Protein AF-A0AAD7RUQ5-F1 (afdb_monomer_lite)

Structure (mmCIF, N/CA/C/O backbone):
data_AF-A0AAD7RUQ5-F1
#
_entry.id   AF-A0AAD7RUQ5-F1
#
loop_
_atom_site.group_PDB
_atom_site.id
_atom_site.type_symbol
_atom_site.label_atom_id
_atom_site.label_alt_id
_atom_site.label_comp_id
_atom_site.label_asym_id
_atom_site.label_entity_id
_atom_site.label_seq_id
_atom_site.pdbx_PDB_ins_code
_atom_site.Cartn_x
_atom_site.Cartn_y
_atom_site.Cartn_z
_atom_site.occupancy
_atom_site.B_iso_or_equiv
_atom_site.auth_seq_id
_atom_site.auth_comp_id
_atom_site.auth_asym_id
_atom_site.auth_atom_id
_atom_site.pdbx_PDB_model_num
ATOM 1 N N . MET A 1 1 ? -6.071 5.963 -2.324 1.00 59.75 1 MET A N 1
ATOM 2 C CA . MET A 1 1 ? -4.727 5.755 -2.908 1.00 59.75 1 MET A CA 1
ATOM 3 C C . MET A 1 1 ? -3.836 6.898 -2.471 1.00 59.75 1 MET A C 1
ATOM 5 O O . MET A 1 1 ? -4.248 8.041 -2.628 1.00 59.75 1 MET A O 1
ATOM 9 N N . GLY A 1 2 ? -2.677 6.599 -1.883 1.00 78.31 2 GLY A N 1
ATOM 10 C CA . GLY A 1 2 ? -1.737 7.609 -1.389 1.00 78.31 2 GLY A CA 1
ATOM 11 C C . GLY A 1 2 ? -0.436 7.599 -2.186 1.00 78.31 2 GLY A C 1
ATOM 12 O O . GLY A 1 2 ? 0.173 6.544 -2.356 1.00 78.31 2 GLY A O 1
ATOM 13 N N . ASN A 1 3 ? -0.006 8.769 -2.657 1.00 83.19 3 ASN A N 1
ATOM 14 C CA . ASN A 1 3 ? 1.333 8.948 -3.208 1.00 83.19 3 ASN A CA 1
ATOM 15 C C . ASN A 1 3 ? 2.329 9.098 -2.045 1.00 83.19 3 ASN A C 1
ATOM 17 O O . ASN A 1 3 ? 2.213 10.027 -1.241 1.00 83.19 3 ASN A O 1
ATOM 21 N N . VAL A 1 4 ? 3.298 8.183 -1.948 1.00 84.62 4 VAL A N 1
ATOM 22 C CA . VAL A 1 4 ? 4.233 8.131 -0.815 1.00 84.62 4 VAL A CA 1
ATOM 23 C C . VAL A 1 4 ? 5.627 8.680 -1.115 1.00 84.62 4 VAL A C 1
ATOM 25 O O . VAL A 1 4 ? 6.293 9.056 -0.153 1.00 84.62 4 VAL A O 1
ATOM 28 N N . ARG A 1 5 ? 6.035 8.841 -2.384 1.00 84.69 5 ARG A N 1
ATOM 29 C CA . ARG A 1 5 ? 7.376 9.328 -2.786 1.00 84.69 5 ARG A CA 1
ATOM 30 C C . ARG A 1 5 ? 8.506 8.693 -1.967 1.00 84.69 5 ARG A C 1
ATOM 32 O O . ARG A 1 5 ? 9.254 9.402 -1.298 1.00 84.69 5 ARG A O 1
ATOM 39 N N . SER A 1 6 ? 8.586 7.362 -2.018 1.00 87.62 6 SER A N 1
ATOM 40 C CA . SER A 1 6 ? 9.313 6.455 -1.107 1.00 87.62 6 SER A CA 1
ATOM 41 C C . SER A 1 6 ? 8.439 5.899 0.019 1.00 87.62 6 SER A C 1
ATOM 43 O O . SER A 1 6 ? 8.216 6.539 1.047 1.00 87.62 6 SER A O 1
ATOM 45 N N . LEU A 1 7 ? 7.968 4.661 -0.167 1.00 91.94 7 LEU A N 1
ATOM 46 C CA . LEU A 1 7 ? 7.209 3.932 0.851 1.00 91.94 7 LEU A CA 1
ATOM 47 C C . LEU A 1 7 ? 8.088 3.564 2.048 1.00 91.94 7 LEU A C 1
ATOM 49 O O . LEU A 1 7 ? 7.656 3.720 3.184 1.00 91.94 7 LEU A O 1
ATOM 53 N N . ALA A 1 8 ? 9.323 3.117 1.797 1.00 89.81 8 ALA A N 1
ATOM 54 C CA . ALA A 1 8 ? 10.242 2.658 2.840 1.00 89.81 8 ALA A CA 1
ATOM 55 C C . ALA A 1 8 ? 10.469 3.728 3.923 1.00 89.81 8 ALA A C 1
ATOM 57 O O . ALA A 1 8 ? 10.483 3.415 5.108 1.00 89.81 8 ALA A O 1
ATOM 58 N N . ASN A 1 9 ? 10.537 5.001 3.522 1.00 90.75 9 ASN A N 1
ATOM 59 C CA . ASN A 1 9 ? 10.726 6.128 4.439 1.00 90.75 9 ASN A CA 1
ATOM 60 C C . ASN A 1 9 ? 9.506 6.417 5.329 1.00 90.75 9 ASN A C 1
ATOM 62 O O . ASN A 1 9 ? 9.616 7.193 6.273 1.00 90.75 9 ASN A O 1
ATOM 66 N N . LYS A 1 10 ? 8.341 5.848 5.009 1.00 91.50 10 LYS A N 1
ATOM 67 C CA . LYS A 1 10 ? 7.064 6.089 5.695 1.00 91.50 10 LYS A CA 1
ATOM 68 C C . LYS A 1 10 ? 6.539 4.864 6.432 1.00 91.50 10 LYS A C 1
ATOM 70 O O . LYS A 1 10 ? 5.443 4.917 6.979 1.00 91.50 10 LYS A O 1
ATOM 75 N N . MET A 1 11 ? 7.290 3.765 6.460 1.00 93.69 11 MET A N 1
ATOM 76 C CA . MET A 1 11 ? 6.825 2.519 7.071 1.00 93.69 11 MET A CA 1
ATOM 77 C C . MET A 1 11 ? 6.595 2.644 8.576 1.00 93.69 11 MET A C 1
ATOM 79 O O . MET A 1 11 ? 5.607 2.104 9.071 1.00 93.69 11 MET A O 1
ATOM 83 N N . ASP A 1 12 ? 7.425 3.402 9.294 1.00 92.88 12 ASP A N 1
ATOM 84 C CA . ASP A 1 12 ? 7.228 3.641 10.730 1.00 92.88 12 ASP A CA 1
ATOM 85 C C . ASP A 1 12 ? 5.926 4.409 11.002 1.00 92.88 12 ASP A C 1
ATOM 87 O O . ASP A 1 12 ? 5.126 4.018 11.855 1.00 92.88 12 ASP A O 1
ATOM 91 N N . GLU A 1 13 ? 5.673 5.466 10.224 1.00 93.56 13 GLU A N 1
ATOM 92 C CA . GLU A 1 13 ? 4.442 6.256 10.297 1.00 93.56 13 GLU A CA 1
ATOM 93 C C . GLU A 1 13 ? 3.221 5.406 9.925 1.00 93.56 13 GLU A C 1
ATOM 95 O O . GLU A 1 13 ? 2.245 5.365 10.671 1.00 93.56 13 GLU A O 1
ATOM 100 N N . LEU A 1 14 ? 3.293 4.659 8.820 1.00 93.56 14 LEU A N 1
ATOM 101 C CA . LEU A 1 14 ? 2.222 3.768 8.375 1.00 93.56 14 LEU A CA 1
ATOM 102 C C . LEU A 1 14 ? 1.899 2.704 9.428 1.00 93.56 14 LEU A C 1
ATOM 104 O O . LEU A 1 14 ? 0.732 2.434 9.695 1.00 93.56 14 LEU A O 1
ATOM 108 N N . THR A 1 15 ? 2.920 2.132 10.063 1.00 93.56 15 THR A N 1
ATOM 109 C CA . THR A 1 15 ? 2.741 1.127 11.115 1.00 93.56 15 THR A CA 1
ATOM 110 C C . THR A 1 15 ? 2.088 1.741 12.356 1.00 93.56 15 THR A C 1
ATOM 112 O O . THR A 1 15 ? 1.208 1.132 12.969 1.00 93.56 15 THR A O 1
ATOM 115 N N . ALA A 1 16 ? 2.465 2.968 12.727 1.00 94.31 16 ALA A N 1
ATOM 116 C CA . ALA A 1 16 ? 1.813 3.693 13.814 1.00 94.31 16 ALA A CA 1
ATOM 117 C C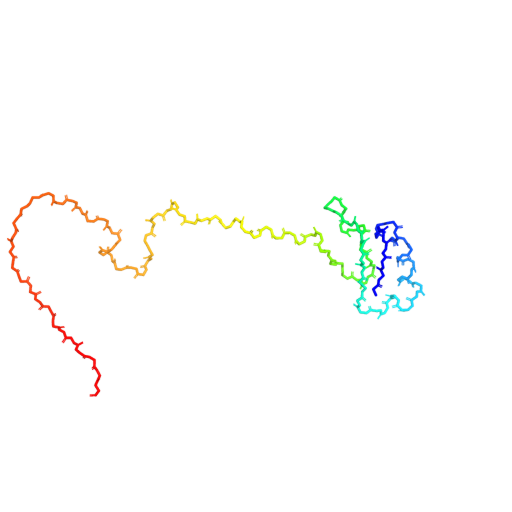 . ALA A 1 16 ? 0.338 4.001 13.492 1.00 94.31 16 ALA A C 1
ATOM 119 O O . ALA A 1 16 ? -0.533 3.821 14.350 1.00 94.31 16 ALA A O 1
ATOM 120 N N . LEU A 1 17 ? 0.037 4.403 12.254 1.00 93.38 17 LEU A N 1
ATOM 121 C CA . LEU A 1 17 ? -1.328 4.652 11.782 1.00 93.38 17 LEU A CA 1
ATOM 122 C C . LEU A 1 17 ? -2.166 3.370 11.776 1.00 93.38 17 LEU A C 1
ATOM 124 O O . LEU A 1 17 ? -3.262 3.369 12.328 1.00 93.38 17 LEU A O 1
ATOM 128 N N . ALA A 1 18 ? -1.627 2.261 11.268 1.00 93.31 18 ALA A N 1
ATOM 129 C CA . ALA A 1 18 ? -2.299 0.961 11.254 1.00 93.31 18 ALA A CA 1
ATOM 130 C C . ALA A 1 18 ? -2.639 0.438 12.663 1.00 93.31 18 ALA A C 1
ATOM 132 O O . ALA A 1 18 ? -3.592 -0.319 12.833 1.00 93.31 18 ALA A O 1
ATOM 133 N N . ARG A 1 19 ? -1.897 0.853 13.699 1.00 92.62 19 ARG A N 1
ATOM 134 C CA . ARG A 1 19 ? -2.189 0.486 15.097 1.00 92.62 19 ARG A CA 1
ATOM 135 C C . ARG A 1 19 ? -3.184 1.426 15.774 1.00 92.62 19 ARG A C 1
ATOM 137 O O . ARG A 1 19 ? -4.008 0.970 16.566 1.00 92.62 19 ARG A O 1
ATOM 144 N N . SER A 1 20 ? -3.086 2.725 15.496 1.00 93.81 20 SER A N 1
ATOM 145 C CA . SER A 1 20 ? -3.822 3.769 16.222 1.00 93.81 20 SER A CA 1
ATOM 146 C C . SER A 1 20 ? -5.143 4.172 15.569 1.00 93.81 20 SER A C 1
ATOM 148 O O . SER A 1 20 ? -6.081 4.532 16.279 1.00 93.81 20 SER A O 1
ATOM 150 N N . GLN A 1 21 ? -5.243 4.097 14.241 1.00 94.19 21 GLN A N 1
ATOM 151 C CA . GLN A 1 21 ? -6.402 4.561 13.489 1.00 94.19 21 GLN A CA 1
ATOM 152 C C . GLN A 1 21 ? -7.206 3.385 12.938 1.00 94.19 21 GLN A C 1
ATOM 154 O O . GLN A 1 21 ? -6.702 2.574 12.160 1.00 94.19 21 GLN A O 1
ATOM 159 N N . ALA A 1 22 ? -8.487 3.325 13.312 1.00 92.62 22 ALA A N 1
ATOM 160 C CA . ALA A 1 22 ? -9.409 2.294 12.836 1.00 92.62 22 ALA A CA 1
ATOM 161 C C . ALA A 1 22 ? -9.528 2.296 11.304 1.00 92.62 22 ALA A C 1
ATOM 163 O O . ALA A 1 22 ? -9.573 1.235 10.700 1.00 92.62 22 ALA A O 1
ATOM 164 N N . GLU A 1 23 ? -9.469 3.470 10.669 1.00 91.94 23 GLU A N 1
ATOM 165 C CA . GLU A 1 23 ? -9.530 3.608 9.208 1.00 91.94 23 GLU A CA 1
ATOM 166 C C . GLU A 1 23 ? -8.421 2.836 8.484 1.00 91.94 23 GLU A C 1
ATOM 168 O O . GLU A 1 23 ? -8.676 2.227 7.451 1.00 91.94 23 GLU A O 1
ATOM 173 N N . PHE A 1 24 ? -7.204 2.820 9.033 1.00 91.81 24 PHE A N 1
ATOM 174 C CA . PHE A 1 24 ? -6.083 2.069 8.462 1.00 91.81 24 PHE A CA 1
ATOM 175 C C . PHE A 1 24 ? -6.104 0.606 8.896 1.00 91.81 24 PHE A C 1
ATOM 177 O O . PHE A 1 24 ? -5.804 -0.278 8.101 1.00 91.81 24 PHE A O 1
ATOM 184 N N . ARG A 1 25 ? -6.480 0.336 10.147 1.00 92.88 25 ARG A N 1
ATOM 185 C CA . ARG A 1 25 ? -6.510 -1.022 10.697 1.00 92.88 25 ARG A CA 1
ATOM 186 C C . ARG A 1 25 ? -7.597 -1.900 10.081 1.00 92.88 25 ARG A C 1
ATOM 188 O O . ARG A 1 25 ? -7.398 -3.096 9.916 1.00 92.88 25 ARG A O 1
ATOM 195 N N . GLU A 1 26 ? -8.755 -1.316 9.800 1.00 93.56 26 GLU A N 1
ATOM 196 C CA . GLU A 1 26 ? -9.972 -2.030 9.395 1.00 93.56 26 GLU A CA 1
ATOM 197 C C . GLU A 1 26 ? -10.255 -1.884 7.895 1.00 93.56 26 GLU A C 1
ATOM 199 O O . GLU A 1 26 ? -11.245 -2.415 7.390 1.00 93.56 26 GLU A O 1
ATOM 204 N N . CYS A 1 27 ? -9.382 -1.196 7.151 1.00 92.31 27 CYS A N 1
ATOM 205 C CA . CYS A 1 27 ? -9.479 -1.189 5.700 1.00 92.31 27 CYS A CA 1
ATOM 206 C C . CYS A 1 27 ? -9.202 -2.586 5.130 1.00 92.31 27 CYS A C 1
ATOM 208 O O . CYS A 1 27 ? -8.369 -3.336 5.631 1.00 92.31 27 CYS A O 1
ATOM 210 N N . SER A 1 28 ? -9.889 -2.941 4.043 1.00 93.25 28 SER A N 1
ATOM 211 C CA . SER A 1 28 ? -9.641 -4.219 3.368 1.00 93.25 28 SER A CA 1
ATOM 212 C C . SER A 1 28 ? -8.401 -4.178 2.473 1.00 93.25 28 SER A C 1
ATOM 214 O O . SER A 1 28 ? -7.777 -5.209 2.248 1.00 93.25 28 SER A O 1
ATOM 216 N N . ILE A 1 29 ? -8.066 -3.006 1.917 1.00 93.94 29 ILE A N 1
ATOM 217 C CA . ILE A 1 29 ? -6.970 -2.833 0.955 1.00 93.94 29 ILE A CA 1
ATOM 218 C C . ILE A 1 29 ? -6.326 -1.454 1.140 1.00 93.94 29 ILE A C 1
ATOM 220 O O . ILE A 1 29 ? -7.014 -0.432 1.114 1.00 93.94 29 ILE A O 1
ATOM 224 N N . MET A 1 30 ? -4.992 -1.425 1.217 1.00 92.50 30 MET A N 1
ATOM 225 C CA . MET A 1 30 ? -4.179 -0.211 1.107 1.00 92.50 30 MET A CA 1
ATOM 226 C C . MET A 1 30 ? -3.410 -0.212 -0.215 1.00 92.50 30 MET A C 1
ATOM 228 O O . MET A 1 30 ? -2.672 -1.147 -0.515 1.00 92.50 30 MET A O 1
ATOM 232 N N . CYS A 1 31 ? -3.561 0.852 -1.005 1.00 93.12 31 CYS A N 1
ATOM 233 C CA . CYS A 1 31 ? -2.857 1.008 -2.279 1.00 93.12 31 CYS A CA 1
ATOM 234 C C . CYS A 1 31 ? -1.978 2.261 -2.267 1.00 93.12 31 CYS A C 1
ATOM 2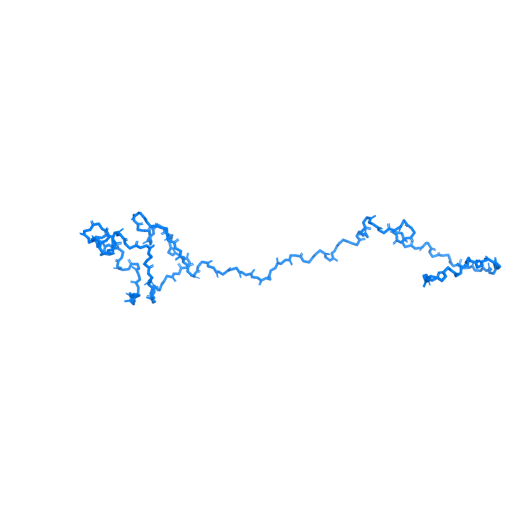36 O O . CYS A 1 31 ? -2.482 3.385 -2.114 1.00 93.12 31 CYS A O 1
ATOM 238 N N . PHE A 1 32 ? -0.683 2.054 -2.503 1.00 92.56 32 PHE A N 1
ATOM 239 C CA . PHE A 1 32 ? 0.338 3.097 -2.556 1.00 92.56 32 PHE A CA 1
ATOM 240 C C . PHE A 1 32 ? 0.944 3.200 -3.956 1.00 92.56 32 PHE A C 1
ATOM 242 O O . PHE A 1 32 ? 1.199 2.190 -4.608 1.00 92.56 32 PHE A O 1
ATOM 249 N N . THR A 1 33 ? 1.199 4.427 -4.403 1.00 91.31 33 THR A N 1
ATOM 250 C CA . THR A 1 33 ? 1.899 4.728 -5.661 1.00 91.31 33 THR A CA 1
ATOM 251 C C . THR A 1 33 ? 3.174 5.516 -5.379 1.00 91.31 33 THR A C 1
ATOM 253 O O . THR A 1 33 ? 3.338 6.070 -4.291 1.00 91.31 33 THR A O 1
ATOM 256 N N . GLU A 1 34 ? 4.105 5.540 -6.342 1.00 92.06 34 GLU A N 1
ATOM 257 C CA . GLU A 1 34 ? 5.442 6.135 -6.150 1.00 92.06 34 GLU A CA 1
ATOM 258 C C . GLU A 1 34 ? 6.154 5.545 -4.915 1.00 92.06 34 GLU A C 1
ATOM 260 O O . GLU A 1 34 ? 6.813 6.242 -4.142 1.00 92.06 34 GLU A O 1
ATOM 265 N N . SER A 1 35 ? 5.994 4.230 -4.715 1.00 89.25 35 SER A N 1
ATOM 266 C CA . SER A 1 35 ? 6.599 3.496 -3.599 1.00 89.25 35 SER A CA 1
ATOM 267 C C . SER A 1 35 ? 8.127 3.474 -3.677 1.00 89.25 35 SER A C 1
ATOM 269 O O . SER A 1 35 ? 8.775 3.348 -2.640 1.00 89.25 35 SER A O 1
ATOM 271 N N . TRP A 1 36 ? 8.675 3.626 -4.892 1.00 92.12 36 TRP A N 1
ATOM 272 C CA . TRP A 1 36 ? 10.109 3.588 -5.217 1.00 92.12 36 TRP A CA 1
ATOM 273 C C . TRP A 1 36 ? 10.817 2.349 -4.665 1.00 92.12 36 TRP A C 1
ATOM 275 O O . TRP A 1 36 ? 12.005 2.370 -4.351 1.00 92.12 36 TRP A O 1
ATOM 285 N N . LEU A 1 37 ? 10.066 1.256 -4.548 1.00 90.88 37 LEU A N 1
ATOM 286 C CA . LEU A 1 37 ? 10.617 -0.025 -4.163 1.00 90.88 37 LEU A CA 1
ATOM 287 C C . LEU A 1 37 ? 11.421 -0.626 -5.316 1.00 90.88 37 LEU A C 1
ATOM 289 O O . LEU A 1 37 ? 11.080 -0.459 -6.487 1.00 90.88 37 LEU A O 1
ATOM 293 N N . HIS A 1 38 ? 12.490 -1.327 -4.957 1.00 89.44 38 HIS A N 1
ATOM 294 C CA . HIS A 1 38 ? 13.326 -2.076 -5.882 1.00 89.44 38 HIS A CA 1
ATOM 295 C C . HIS A 1 38 ? 13.690 -3.438 -5.292 1.00 89.44 38 HIS A C 1
ATOM 297 O O . HIS A 1 38 ? 13.438 -3.742 -4.118 1.00 89.44 38 HIS A O 1
ATOM 303 N N . LYS A 1 39 ? 14.332 -4.248 -6.133 1.00 87.38 39 LYS A N 1
ATOM 304 C CA . LYS A 1 39 ? 14.645 -5.658 -5.895 1.00 87.38 39 LYS A CA 1
ATOM 305 C C . LYS A 1 39 ? 15.464 -5.910 -4.625 1.00 87.38 39 LYS A C 1
ATOM 307 O O . LYS A 1 39 ? 15.354 -6.988 -4.044 1.00 87.38 39 LYS A O 1
ATOM 312 N N . ASP A 1 40 ? 16.253 -4.935 -4.189 1.00 90.75 40 ASP A N 1
ATOM 313 C CA . ASP A 1 40 ? 17.163 -5.089 -3.048 1.00 90.75 40 ASP A CA 1
ATOM 314 C C . ASP A 1 40 ? 16.486 -4.781 -1.707 1.00 90.75 40 ASP A C 1
ATOM 316 O O . ASP A 1 40 ? 17.011 -5.140 -0.657 1.00 90.75 40 ASP A O 1
ATOM 320 N N . ILE A 1 41 ? 15.304 -4.154 -1.718 1.00 89.69 41 ILE A N 1
ATOM 321 C CA . ILE A 1 41 ? 14.519 -3.936 -0.499 1.00 89.69 41 ILE A CA 1
ATOM 322 C C . ILE A 1 41 ? 13.773 -5.235 -0.184 1.00 89.69 41 ILE A C 1
ATOM 324 O O . ILE A 1 41 ? 12.917 -5.627 -0.981 1.00 89.69 41 ILE A O 1
ATOM 328 N N . PRO A 1 42 ? 14.041 -5.917 0.940 1.00 90.75 42 PRO A N 1
ATOM 329 C CA . PRO A 1 42 ? 13.352 -7.157 1.285 1.00 90.75 42 PRO A CA 1
ATOM 330 C C . PRO A 1 42 ? 11.890 -6.886 1.663 1.00 90.75 42 PRO A C 1
ATOM 332 O O . PRO A 1 42 ? 11.538 -5.788 2.089 1.00 90.75 42 PRO A O 1
ATOM 335 N N . ASP A 1 43 ? 11.027 -7.892 1.535 1.00 89.12 43 ASP A N 1
ATOM 336 C CA . ASP A 1 43 ? 9.583 -7.713 1.753 1.00 89.12 43 ASP A CA 1
ATOM 337 C C . ASP A 1 43 ? 9.230 -7.400 3.212 1.00 89.12 43 ASP A C 1
ATOM 339 O O . ASP A 1 43 ? 8.287 -6.654 3.471 1.00 89.12 43 ASP A O 1
ATOM 343 N N . ASN A 1 44 ? 10.053 -7.854 4.163 1.00 89.75 44 ASN A N 1
ATOM 344 C CA . ASN A 1 44 ? 9.902 -7.507 5.578 1.00 89.75 44 ASN A CA 1
ATOM 345 C C . ASN A 1 44 ? 9.964 -5.994 5.830 1.00 89.75 44 ASN A C 1
ATOM 347 O O . ASN A 1 44 ? 9.325 -5.517 6.763 1.00 89.75 44 ASN A O 1
ATOM 351 N N . ASN A 1 45 ? 10.681 -5.228 4.999 1.00 90.94 45 ASN A N 1
ATOM 352 C CA . ASN A 1 45 ? 10.763 -3.775 5.156 1.00 90.94 45 ASN A CA 1
ATOM 353 C C . ASN A 1 45 ? 9.449 -3.069 4.812 1.00 90.94 45 ASN A C 1
ATOM 355 O O . ASN A 1 45 ? 9.295 -1.907 5.159 1.00 90.94 45 ASN A O 1
ATOM 359 N N . VAL A 1 46 ? 8.527 -3.738 4.117 1.00 91.69 46 VAL A N 1
ATOM 360 C CA . VAL A 1 46 ? 7.232 -3.187 3.690 1.00 91.69 46 VAL A CA 1
ATOM 361 C C . VAL A 1 46 ? 6.054 -4.029 4.187 1.00 91.69 46 VAL A C 1
ATOM 363 O O . VAL A 1 46 ? 4.962 -4.003 3.616 1.00 91.69 46 VAL A O 1
ATOM 366 N N . SER A 1 47 ? 6.276 -4.794 5.255 1.00 93.06 47 SER A N 1
ATOM 367 C CA . SER A 1 47 ? 5.239 -5.575 5.924 1.00 93.06 47 SER A CA 1
ATOM 368 C C . SER A 1 47 ? 4.477 -4.703 6.920 1.00 93.06 47 SER A C 1
ATOM 370 O O . SER A 1 47 ? 5.087 -3.978 7.704 1.00 93.06 47 SER A O 1
ATOM 372 N N . VAL A 1 48 ? 3.147 -4.800 6.917 1.00 92.44 48 VAL A N 1
ATOM 373 C CA . VAL A 1 48 ? 2.268 -4.159 7.905 1.00 92.44 48 VAL A CA 1
ATOM 374 C C . VAL A 1 48 ? 1.482 -5.249 8.6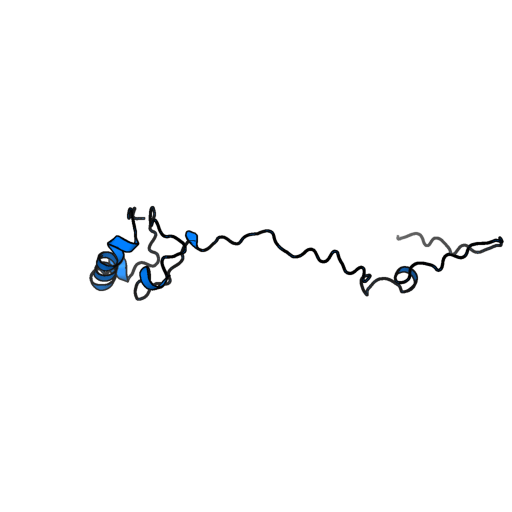24 1.00 92.44 48 VAL A C 1
ATOM 376 O O . VAL A 1 48 ? 0.903 -6.123 7.981 1.00 92.44 48 VAL A O 1
ATOM 379 N N . ASP A 1 49 ? 1.462 -5.204 9.956 1.00 91.00 49 ASP A N 1
ATOM 380 C CA . ASP A 1 49 ? 0.778 -6.209 10.773 1.00 91.00 49 ASP A CA 1
ATOM 381 C C . ASP A 1 49 ? -0.701 -6.340 10.378 1.00 91.00 49 ASP A C 1
ATOM 383 O O . ASP A 1 49 ? -1.428 -5.350 10.305 1.00 91.00 49 ASP A O 1
ATOM 387 N N . GLY A 1 50 ? -1.152 -7.575 10.148 1.00 91.31 50 GLY A N 1
ATOM 388 C CA . GLY A 1 50 ? -2.537 -7.868 9.764 1.00 91.31 50 GLY A CA 1
ATOM 389 C C . GLY A 1 50 ? -2.838 -7.733 8.269 1.00 91.31 50 GLY A C 1
ATOM 390 O O . GLY A 1 50 ? -3.958 -8.033 7.862 1.00 91.31 50 GLY A O 1
ATOM 391 N N . PHE A 1 51 ? -1.855 -7.354 7.446 1.00 93.12 51 PHE A N 1
ATOM 392 C CA . PHE A 1 51 ? -2.007 -7.232 5.997 1.00 93.12 51 PHE A CA 1
ATOM 393 C C . PHE A 1 51 ? -1.060 -8.162 5.241 1.00 93.12 51 PHE A C 1
ATOM 395 O O . PHE A 1 51 ? 0.058 -8.440 5.668 1.00 93.12 51 PHE A O 1
ATOM 402 N N . GLN A 1 52 ? -1.509 -8.617 4.071 1.00 93.88 52 GLN A N 1
ATOM 403 C CA . GLN A 1 52 ? -0.651 -9.281 3.098 1.00 93.88 52 GLN A CA 1
ATOM 404 C C . GLN A 1 52 ? -0.093 -8.242 2.122 1.00 93.88 52 GLN A C 1
ATOM 406 O O . GLN A 1 52 ? -0.855 -7.526 1.469 1.00 93.88 52 GLN A O 1
ATOM 411 N N . THR A 1 53 ? 1.232 -8.179 1.997 1.00 92.56 53 THR A N 1
ATOM 412 C CA . THR A 1 53 ? 1.899 -7.251 1.076 1.00 92.56 53 THR A CA 1
ATOM 413 C C . THR A 1 53 ? 2.056 -7.873 -0.312 1.00 92.56 53 THR A C 1
ATOM 415 O O . THR A 1 53 ? 2.575 -8.978 -0.453 1.00 92.56 53 THR A O 1
ATOM 418 N N . VAL A 1 54 ? 1.649 -7.131 -1.345 1.00 91.88 54 VAL A N 1
ATOM 419 C CA . VAL A 1 54 ? 1.857 -7.469 -2.763 1.00 91.88 54 VAL A CA 1
ATOM 420 C C . VAL A 1 54 ? 2.644 -6.340 -3.424 1.00 91.88 54 VAL A C 1
ATOM 422 O O . VAL A 1 54 ? 2.333 -5.164 -3.223 1.00 91.88 54 VAL A O 1
ATOM 425 N N . ARG A 1 55 ? 3.675 -6.684 -4.204 1.00 91.12 55 ARG A N 1
ATOM 426 C CA . ARG A 1 55 ? 4.611 -5.728 -4.812 1.00 91.12 55 ARG A CA 1
ATOM 427 C C . ARG A 1 55 ? 4.714 -5.910 -6.318 1.00 91.12 55 ARG A C 1
ATOM 429 O O . ARG A 1 55 ? 5.192 -6.934 -6.786 1.00 91.12 55 ARG A O 1
ATOM 436 N N . GLY A 1 56 ? 4.386 -4.857 -7.064 1.00 88.62 56 GLY A N 1
ATOM 437 C CA . GLY A 1 56 ? 4.500 -4.873 -8.524 1.00 88.62 56 GLY A CA 1
ATOM 438 C C . GLY A 1 56 ? 5.939 -4.932 -9.053 1.00 88.62 56 GLY A C 1
ATOM 439 O O . GLY A 1 56 ? 6.143 -5.384 -10.170 1.00 88.62 56 GLY A O 1
ATOM 440 N N . ASP A 1 57 ? 6.951 -4.516 -8.278 1.00 87.88 57 ASP A N 1
ATOM 441 C CA . ASP A 1 57 ? 8.358 -4.578 -8.714 1.00 87.88 57 ASP A CA 1
ATOM 442 C C . ASP A 1 57 ? 8.969 -5.990 -8.640 1.00 87.88 57 ASP A C 1
ATOM 444 O O . ASP A 1 57 ? 10.077 -6.210 -9.132 1.00 87.88 57 ASP A O 1
ATOM 448 N N . ARG A 1 58 ? 8.251 -6.946 -8.034 1.00 83.69 58 ARG A N 1
ATOM 449 C CA . ARG A 1 58 ? 8.641 -8.361 -7.943 1.00 83.69 58 ARG A CA 1
ATOM 450 C C . ARG A 1 58 ? 8.122 -9.194 -9.111 1.00 83.69 58 ARG A C 1
ATOM 452 O O . ARG A 1 58 ? 8.769 -10.169 -9.483 1.00 83.69 58 ARG A O 1
ATOM 459 N N . ASP A 1 59 ? 7.030 -8.767 -9.735 1.00 69.25 59 ASP A N 1
ATOM 460 C CA . ASP A 1 59 ? 6.412 -9.460 -10.862 1.00 69.25 59 ASP A CA 1
ATOM 461 C C . ASP A 1 59 ? 7.078 -9.065 -12.187 1.00 69.25 59 ASP A C 1
ATOM 463 O O . ASP A 1 59 ? 6.463 -8.523 -13.102 1.00 69.25 59 ASP A O 1
ATOM 467 N N . CYS A 1 60 ? 8.369 -9.374 -12.308 1.00 57.56 60 CYS A N 1
ATOM 468 C CA . CYS A 1 60 ? 8.990 -9.612 -13.603 1.00 57.56 60 CYS A CA 1
ATOM 469 C C . CYS A 1 60 ? 9.052 -11.124 -13.817 1.00 57.56 60 CYS A C 1
ATOM 471 O O . CYS A 1 60 ? 10.107 -11.746 -13.699 1.00 57.56 60 CYS A O 1
ATOM 473 N N . ILE A 1 61 ? 7.906 -11.734 -14.126 1.00 55.00 61 ILE A N 1
ATOM 474 C CA . ILE A 1 61 ? 7.957 -12.997 -14.855 1.00 55.00 61 ILE A CA 1
ATOM 475 C C . ILE A 1 61 ? 8.592 -12.632 -16.196 1.00 55.00 61 ILE A C 1
ATOM 477 O O . ILE A 1 61 ? 7.940 -12.048 -17.062 1.00 55.00 61 ILE A O 1
ATOM 481 N N . GLU A 1 62 ? 9.882 -12.921 -16.347 1.00 55.28 62 GLU A N 1
ATOM 482 C CA . GLU A 1 62 ? 10.486 -13.136 -17.654 1.00 55.28 62 GLU A CA 1
ATOM 483 C C . GLU A 1 62 ? 9.689 -14.256 -18.330 1.00 55.28 62 GLU A C 1
ATOM 485 O O . GLU A 1 62 ? 9.985 -15.444 -18.219 1.00 55.28 62 GLU A O 1
ATOM 490 N N . SER A 1 63 ? 8.600 -13.898 -19.002 1.00 58.09 63 SER A N 1
ATOM 491 C CA . SER A 1 63 ? 8.074 -14.739 -20.058 1.00 58.09 63 SER A CA 1
ATOM 492 C C . SER A 1 63 ? 9.139 -14.764 -21.151 1.00 58.09 63 SER A C 1
ATOM 494 O O . SER A 1 63 ? 9.582 -13.701 -21.580 1.00 58.09 63 SER A O 1
ATOM 496 N N . VAL A 1 64 ? 9.486 -15.964 -21.615 1.00 54.62 64 VAL A N 1
ATOM 497 C CA . VAL A 1 64 ? 10.582 -16.312 -22.541 1.00 54.62 64 VAL A CA 1
ATOM 498 C C . VAL A 1 64 ? 11.889 -16.698 -21.841 1.00 54.62 64 VAL A C 1
ATOM 500 O O . VAL A 1 64 ? 12.901 -16.015 -21.908 1.00 54.62 64 VAL A O 1
ATOM 503 N N . ASN A 1 65 ? 11.872 -17.884 -21.236 1.00 50.97 65 ASN A N 1
ATOM 504 C CA . ASN A 1 65 ? 12.768 -18.964 -21.655 1.00 50.97 65 ASN A CA 1
ATOM 505 C C . ASN A 1 65 ? 12.168 -20.302 -21.210 1.00 50.97 65 ASN A C 1
ATOM 507 O O . ASN A 1 65 ? 12.644 -20.966 -20.295 1.00 50.97 65 ASN A O 1
ATOM 511 N N . THR A 1 66 ? 11.089 -20.718 -21.878 1.00 44.78 66 THR A N 1
ATOM 512 C CA . THR A 1 66 ? 10.838 -22.155 -22.012 1.00 44.78 66 THR A CA 1
ATOM 513 C C . THR A 1 66 ? 12.020 -22.728 -22.792 1.00 44.78 66 THR A C 1
ATOM 515 O O . THR A 1 66 ? 12.207 -22.297 -23.934 1.00 44.78 66 THR A O 1
ATOM 518 N N . PRO A 1 67 ? 12.826 -23.656 -22.243 1.00 52.53 67 PRO A N 1
ATOM 519 C CA . PRO A 1 67 ? 13.750 -24.398 -23.080 1.00 52.53 67 PRO A CA 1
ATOM 520 C C . PRO A 1 67 ? 12.911 -25.106 -24.140 1.00 52.53 67 PRO A C 1
ATOM 522 O O . PRO A 1 67 ? 12.025 -25.902 -23.832 1.00 52.53 67 PRO A O 1
ATOM 525 N N . THR A 1 68 ? 13.142 -24.746 -25.396 1.00 49.28 68 THR A N 1
ATOM 526 C CA . THR A 1 68 ? 12.633 -25.487 -26.543 1.00 49.28 68 THR A CA 1
ATOM 527 C C . THR A 1 68 ? 13.095 -26.939 -26.406 1.00 49.28 68 THR A C 1
ATOM 529 O O . THR A 1 68 ? 14.308 -27.162 -26.366 1.00 49.28 68 THR A O 1
ATOM 532 N N . PRO A 1 69 ? 12.199 -27.939 -26.350 1.00 53.09 69 PRO A N 1
ATOM 533 C CA . PRO A 1 69 ? 12.598 -29.331 -26.484 1.00 53.09 69 PRO A CA 1
ATOM 534 C C . PRO A 1 69 ? 12.840 -29.601 -27.975 1.00 53.09 69 PRO A C 1
ATOM 536 O O . PRO A 1 69 ? 12.022 -30.231 -28.637 1.00 53.09 69 PRO A O 1
ATOM 539 N N . SER A 1 70 ? 13.919 -29.042 -28.528 1.00 54.19 70 SER A N 1
ATOM 540 C CA . SER A 1 70 ? 14.266 -29.190 -29.950 1.00 54.19 70 SER A CA 1
ATOM 541 C C . SER A 1 70 ? 15.488 -30.073 -30.204 1.00 54.19 70 SER A C 1
ATOM 543 O O . SER A 1 70 ? 15.798 -30.300 -31.366 1.00 54.19 70 SER A O 1
ATOM 545 N N . ASP A 1 71 ? 16.134 -30.626 -29.172 1.00 57.19 71 ASP A N 1
ATOM 546 C CA . ASP A 1 71 ? 17.329 -31.476 -29.342 1.00 57.19 71 ASP A CA 1
ATOM 547 C C . ASP A 1 71 ? 17.151 -32.943 -28.918 1.00 57.19 71 ASP A C 1
ATOM 549 O O . ASP A 1 71 ? 18.127 -33.653 -28.698 1.00 57.19 71 ASP A O 1
ATOM 553 N N . GLU A 1 72 ? 15.920 -33.461 -28.883 1.00 53.66 72 GLU A N 1
ATOM 554 C CA . GLU A 1 72 ? 15.734 -34.915 -28.887 1.00 53.66 72 GLU A CA 1
ATOM 555 C C . GLU A 1 72 ? 14.591 -35.314 -29.819 1.00 53.66 72 GLU A C 1
ATOM 557 O O . GLU A 1 72 ? 13.407 -35.190 -29.507 1.00 53.66 72 GLU A O 1
ATOM 562 N N . ALA A 1 73 ? 14.970 -35.780 -31.010 1.00 61.88 73 ALA A N 1
ATOM 563 C CA . ALA A 1 73 ? 14.090 -36.301 -32.047 1.00 61.88 73 ALA A CA 1
ATOM 564 C C . ALA A 1 73 ? 13.500 -37.670 -31.661 1.00 61.88 73 ALA A C 1
ATOM 566 O O . ALA A 1 73 ? 13.656 -38.648 -32.390 1.00 61.88 73 ALA A O 1
ATOM 567 N N . THR A 1 74 ? 12.814 -37.752 -30.521 1.00 60.66 74 THR A N 1
ATOM 568 C CA . THR A 1 74 ? 12.044 -38.935 -30.133 1.00 60.66 74 THR A CA 1
ATOM 569 C C . THR A 1 74 ? 10.617 -38.774 -30.664 1.00 60.66 74 THR A C 1
ATOM 571 O O . THR A 1 74 ? 9.881 -37.899 -30.195 1.00 60.66 74 THR A O 1
ATOM 574 N N . PRO A 1 75 ? 10.184 -39.573 -31.659 1.00 65.56 75 PRO A N 1
ATOM 575 C CA . PRO A 1 75 ? 8.853 -39.435 -32.229 1.00 65.56 75 PRO A CA 1
ATOM 576 C C . PRO A 1 75 ? 7.775 -39.738 -31.173 1.00 65.56 75 PRO A C 1
ATOM 578 O O . PRO A 1 75 ? 7.926 -40.695 -30.408 1.00 65.56 75 PRO A O 1
ATOM 581 N N . PRO A 1 76 ? 6.664 -38.978 -31.139 1.00 62.78 76 PRO A N 1
ATOM 582 C CA . PRO A 1 76 ? 5.579 -39.198 -30.190 1.00 62.78 76 PRO A CA 1
ATOM 583 C C . PRO A 1 76 ? 5.090 -40.656 -30.160 1.00 62.78 76 PRO A C 1
ATOM 585 O O . PRO A 1 76 ? 4.912 -41.289 -31.202 1.00 62.78 76 PRO A O 1
ATOM 588 N N . GLN A 1 77 ? 4.804 -41.184 -28.965 1.00 67.25 77 GLN A N 1
ATOM 589 C CA . GLN A 1 77 ? 4.452 -42.601 -28.774 1.00 67.25 77 GLN A CA 1
ATOM 590 C C . GLN A 1 77 ? 3.157 -43.037 -29.485 1.00 67.25 77 GLN A C 1
ATOM 592 O O . GLN A 1 77 ? 3.020 -44.209 -29.827 1.00 67.25 77 GLN A O 1
ATOM 597 N N . TRP A 1 78 ? 2.246 -42.111 -29.795 1.00 70.38 78 TRP A N 1
ATOM 598 C CA . TRP A 1 78 ? 1.012 -42.402 -30.535 1.00 70.38 78 TRP A CA 1
ATOM 599 C C . TRP A 1 78 ? 1.225 -42.650 -32.039 1.00 70.38 78 TRP A C 1
ATOM 601 O O . TRP A 1 78 ? 0.299 -43.090 -32.719 1.00 70.38 78 TRP A O 1
ATOM 611 N N . LEU A 1 79 ? 2.419 -42.376 -32.581 1.00 70.50 79 LEU A N 1
ATOM 612 C CA . LEU A 1 79 ? 2.730 -42.698 -33.973 1.00 70.50 79 LEU A CA 1
ATOM 613 C C . LEU A 1 79 ? 2.799 -44.222 -34.174 1.00 70.50 79 LEU A C 1
ATOM 615 O O . LEU A 1 79 ? 3.309 -44.921 -33.304 1.00 70.50 79 LEU A O 1
ATOM 619 N N . PRO A 1 80 ? 2.338 -44.761 -35.312 1.00 61.94 80 PRO A N 1
ATOM 620 C CA . PRO A 1 80 ? 2.571 -46.159 -35.670 1.00 61.94 80 PRO A CA 1
ATOM 621 C C . PRO A 1 80 ? 4.069 -46.452 -35.873 1.00 61.94 80 PRO A C 1
ATOM 623 O O . PRO A 1 80 ? 4.802 -45.595 -36.369 1.00 61.94 80 PRO A O 1
ATOM 626 N N . ASP A 1 81 ? 4.519 -47.673 -35.566 1.00 65.56 81 ASP A N 1
ATOM 627 C CA . ASP A 1 81 ? 5.951 -48.036 -35.553 1.00 65.56 81 ASP A CA 1
ATOM 628 C C . ASP A 1 81 ? 6.684 -47.819 -36.885 1.00 65.56 81 ASP A C 1
ATOM 630 O O . ASP A 1 81 ? 7.857 -47.451 -36.894 1.00 65.56 81 ASP A O 1
ATOM 634 N N . TRP A 1 82 ? 5.991 -47.935 -38.021 1.00 64.44 82 TRP A N 1
ATOM 635 C CA . TRP A 1 82 ? 6.574 -47.682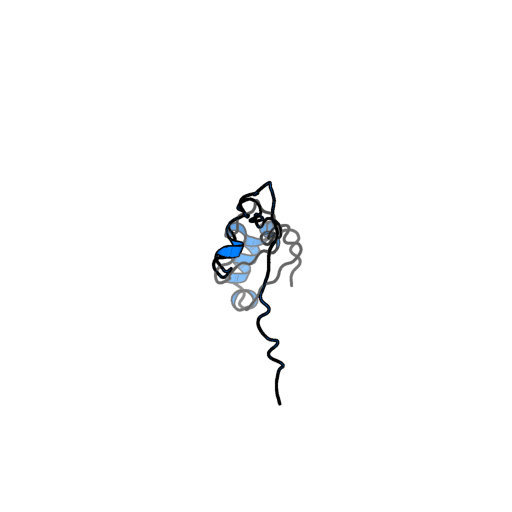 -39.346 1.00 64.44 82 TRP A CA 1
ATOM 636 C C . TRP A 1 82 ? 6.989 -46.216 -39.577 1.00 64.44 82 TRP A C 1
ATOM 638 O O . TRP A 1 82 ? 7.737 -45.940 -40.508 1.00 64.44 82 TRP A O 1
ATOM 648 N N . ARG A 1 83 ? 6.530 -45.271 -38.738 1.00 61.00 83 ARG A N 1
ATOM 649 C CA . ARG A 1 83 ? 6.979 -43.864 -38.728 1.00 61.00 83 ARG A CA 1
ATOM 650 C C . ARG A 1 83 ? 8.079 -43.569 -37.708 1.00 61.00 83 ARG A C 1
ATOM 652 O O . ARG A 1 83 ? 8.612 -42.462 -37.723 1.00 61.00 83 ARG A O 1
ATOM 659 N N . ARG A 1 84 ? 8.388 -44.503 -36.802 1.00 60.81 84 ARG A N 1
ATOM 660 C CA . ARG A 1 84 ? 9.378 -44.308 -35.729 1.00 60.81 84 ARG A CA 1
ATOM 661 C C . ARG A 1 84 ? 10.816 -44.559 -36.174 1.00 60.81 84 ARG A C 1
ATOM 663 O O . ARG A 1 84 ? 11.732 -44.023 -35.562 1.00 60.81 84 ARG A O 1
ATOM 670 N N . HIS A 1 85 ? 11.014 -45.328 -37.240 1.00 62.25 85 HIS A N 1
ATOM 671 C CA . HIS A 1 85 ? 12.336 -45.630 -37.775 1.00 62.25 85 HIS A CA 1
ATOM 672 C C . HIS A 1 85 ? 12.531 -44.926 -39.123 1.00 62.25 85 HIS A C 1
ATOM 674 O O . HIS A 1 85 ? 11.664 -45.054 -39.990 1.00 62.25 85 HIS A O 1
ATOM 680 N N . PRO A 1 86 ? 13.642 -44.199 -39.346 1.00 52.88 86 PRO A N 1
ATOM 681 C CA . PRO A 1 86 ? 14.013 -43.817 -40.699 1.00 52.88 86 PRO A CA 1
ATOM 682 C C . PRO A 1 86 ? 14.262 -45.097 -41.505 1.00 52.88 86 PRO A C 1
ATOM 684 O O . PRO A 1 86 ? 14.982 -45.992 -41.057 1.00 52.88 86 PRO A O 1
ATOM 687 N N . SER A 1 87 ? 13.613 -45.194 -42.667 1.00 50.47 87 SER A N 1
ATOM 688 C CA . SER A 1 87 ? 13.746 -46.313 -43.599 1.00 50.47 87 SER A CA 1
ATOM 689 C C . SER A 1 87 ? 15.223 -46.648 -43.832 1.00 50.47 87 SER A C 1
ATOM 691 O O . SER A 1 87 ? 16.010 -45.725 -44.054 1.00 50.47 87 SER A O 1
ATOM 693 N N . PRO A 1 88 ? 15.626 -47.931 -43.833 1.00 47.62 88 PRO A N 1
ATOM 694 C CA . PRO A 1 88 ? 16.954 -48.286 -44.299 1.00 47.62 88 PRO A CA 1
ATOM 695 C C . PRO A 1 88 ? 17.038 -47.893 -45.774 1.00 47.62 88 PRO A C 1
ATOM 697 O O . PRO A 1 88 ? 16.219 -48.324 -46.587 1.00 47.62 88 PRO A O 1
ATOM 700 N N . THR A 1 89 ? 17.991 -47.029 -46.110 1.00 47.47 89 THR A N 1
ATOM 701 C CA . THR A 1 89 ? 18.318 -46.678 -47.490 1.00 47.47 89 THR A CA 1
ATOM 702 C C . THR A 1 89 ? 18.689 -47.964 -48.223 1.00 47.47 89 THR A C 1
ATOM 704 O O . THR A 1 89 ? 19.793 -48.475 -48.060 1.00 47.47 89 THR A O 1
ATOM 707 N N . HIS A 1 90 ? 17.754 -48.529 -48.985 1.00 39.34 90 HIS A N 1
ATOM 708 C CA . HIS A 1 90 ? 18.057 -49.605 -49.913 1.00 39.34 90 HIS A CA 1
ATOM 709 C C . HIS A 1 90 ? 18.312 -48.959 -51.271 1.00 39.34 90 HIS A C 1
ATOM 711 O O . HIS A 1 90 ? 17.391 -48.702 -52.048 1.00 39.34 90 HIS A O 1
ATOM 717 N N . ASP A 1 91 ? 19.581 -48.646 -51.524 1.00 39.59 91 ASP A N 1
ATOM 718 C CA . ASP A 1 91 ? 20.068 -48.551 -52.890 1.00 39.59 91 ASP A CA 1
ATOM 719 C C . ASP A 1 91 ? 19.727 -49.859 -53.612 1.00 39.59 91 ASP A C 1
ATOM 721 O O . ASP A 1 91 ? 20.026 -50.954 -53.135 1.00 39.59 91 ASP A O 1
ATOM 725 N N . GLY A 1 92 ? 19.124 -49.737 -54.790 1.00 40.53 92 GLY A N 1
ATOM 726 C CA . GLY A 1 92 ? 19.183 -50.792 -55.794 1.00 40.53 92 GLY A CA 1
ATOM 727 C C . GLY A 1 92 ? 17.931 -51.651 -55.957 1.00 40.53 92 GLY A C 1
ATOM 728 O O . GLY A 1 92 ? 17.756 -52.665 -55.294 1.00 40.53 92 GLY A O 1
ATOM 729 N N . LEU A 1 93 ? 17.194 -51.279 -57.006 1.00 42.59 93 LEU A N 1
ATOM 730 C CA . LEU A 1 93 ? 16.580 -52.137 -58.026 1.00 42.59 93 LEU A CA 1
ATOM 731 C C . LEU A 1 93 ? 15.361 -53.026 -57.700 1.00 42.59 93 LEU A C 1
ATOM 733 O O . LEU A 1 93 ? 15.337 -53.838 -56.787 1.00 42.59 93 LEU A O 1
ATOM 737 N N . HIS A 1 94 ? 14.451 -52.961 -58.682 1.00 36.44 94 HIS A N 1
ATOM 738 C CA . HIS A 1 94 ? 13.413 -53.918 -59.084 1.00 36.44 94 HIS A CA 1
ATOM 739 C C . HIS A 1 94 ? 12.025 -53.835 -58.428 1.00 36.44 94 HIS A C 1
ATOM 741 O O . HIS A 1 94 ? 11.706 -54.490 -57.448 1.00 36.44 94 HIS A O 1
ATOM 747 N N . SER A 1 95 ? 11.168 -53.053 -59.100 1.00 41.75 95 SER A N 1
ATOM 748 C CA . SER A 1 95 ? 9.931 -53.501 -59.769 1.00 41.75 95 SER A CA 1
ATOM 749 C C . SER A 1 95 ? 9.291 -54.800 -59.262 1.00 41.75 95 SER A C 1
ATOM 751 O O . SER A 1 95 ? 9.854 -55.866 -59.487 1.00 41.75 95 SER A O 1
ATOM 753 N N . CYS A 1 96 ? 8.060 -54.711 -58.738 1.00 29.06 96 CYS A N 1
ATOM 754 C CA . CYS A 1 96 ? 6.869 -55.401 -59.270 1.00 29.06 96 CYS A CA 1
ATOM 755 C C . CYS A 1 96 ? 5.659 -55.310 -58.311 1.00 29.06 96 CYS A C 1
ATOM 757 O O . CYS A 1 96 ? 5.733 -55.739 -57.170 1.00 29.06 96 CYS A O 1
ATOM 759 N N . SER A 1 97 ? 4.540 -54.833 -58.869 1.00 38.56 97 SER A N 1
ATOM 760 C CA . SER A 1 97 ? 3.179 -55.396 -58.744 1.00 38.56 97 SER A CA 1
ATOM 761 C C . SER A 1 97 ? 2.400 -55.366 -57.417 1.00 38.56 97 SER A C 1
ATOM 763 O O . SER A 1 97 ? 2.716 -56.110 -56.501 1.00 38.56 97 SER A O 1
ATOM 765 N N . GLY A 1 98 ? 1.243 -54.677 -57.464 1.00 37.94 98 GLY A N 1
ATOM 766 C CA . GLY A 1 98 ? -0.004 -54.987 -56.726 1.00 37.94 98 GLY A CA 1
ATOM 767 C C . GLY A 1 98 ? 0.027 -54.684 -55.220 1.00 37.94 98 GLY A C 1
ATOM 768 O O . GLY A 1 98 ? 1.046 -54.834 -54.579 1.00 37.94 98 GLY A O 1
ATOM 769 N N . GLU A 1 99 ? -1.009 -54.212 -54.536 1.00 36.94 99 GLU A N 1
ATOM 770 C CA . GLU A 1 99 ? -2.449 -54.203 -54.765 1.00 36.94 99 GLU A CA 1
ATOM 771 C C . GLU A 1 99 ? -3.058 -52.981 -54.049 1.00 36.94 99 GLU A C 1
ATOM 773 O O . GLU A 1 99 ? -2.539 -52.476 -53.053 1.00 36.94 99 GLU A O 1
ATOM 778 N N . LYS A 1 100 ? -4.178 -52.493 -54.580 1.00 49.19 100 LYS A N 1
ATOM 779 C CA . LYS A 1 100 ? -4.989 -51.395 -54.035 1.00 49.19 100 LYS A CA 1
ATOM 780 C C . LYS A 1 100 ? -5.888 -51.9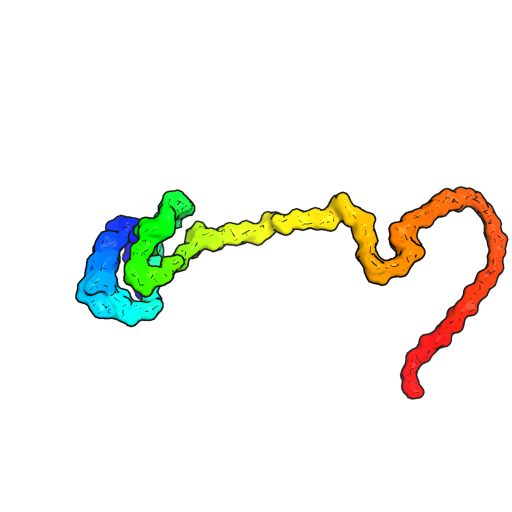52 -52.916 1.00 49.19 100 LYS A C 1
ATOM 782 O O . LYS A 1 100 ? -6.591 -52.919 -53.202 1.00 49.19 100 LYS A O 1
ATOM 787 N N . PRO A 1 101 ? -6.009 -51.334 -51.726 1.00 40.97 101 PRO A N 1
ATOM 788 C CA . PRO A 1 101 ? -7.181 -51.543 -50.885 1.00 40.97 101 PRO A CA 1
ATOM 789 C C . PRO A 1 101 ? -8.183 -50.400 -51.054 1.00 40.97 101 PRO A C 1
ATOM 791 O O . PRO A 1 101 ? -7.828 -49.244 -51.284 1.00 40.97 101 PRO A O 1
ATOM 794 N N . ALA A 1 102 ? -9.448 -50.794 -50.996 1.00 42.75 102 ALA A N 1
ATOM 795 C CA . ALA A 1 102 ? -10.620 -50.072 -51.443 1.00 42.75 102 ALA A CA 1
ATOM 796 C C . ALA A 1 102 ? -10.934 -48.786 -50.662 1.00 42.75 102 ALA A C 1
ATOM 798 O O . ALA A 1 102 ? -10.805 -48.697 -49.443 1.00 42.75 102 ALA A O 1
ATOM 799 N N . GLU A 1 103 ? -11.423 -47.817 -51.428 1.00 39.28 103 GLU A N 1
ATOM 800 C CA . GLU A 1 103 ? -12.044 -46.569 -51.011 1.00 39.28 103 GLU A CA 1
ATOM 801 C C . GLU A 1 103 ? -13.365 -46.862 -50.280 1.00 39.28 103 GLU A C 1
ATOM 803 O O . GLU A 1 103 ? -14.359 -47.246 -50.895 1.00 39.28 103 GLU A O 1
ATOM 808 N N . ALA A 1 104 ? -13.378 -46.710 -48.955 1.00 45.31 104 ALA A N 1
ATOM 809 C CA . ALA A 1 104 ? -14.611 -46.671 -48.177 1.00 45.31 104 ALA A CA 1
ATOM 810 C C . ALA A 1 104 ? -15.109 -45.218 -48.128 1.00 45.31 104 ALA A C 1
ATOM 812 O O . ALA A 1 104 ? -14.573 -44.386 -47.395 1.00 45.31 104 ALA A O 1
ATOM 813 N N . SER A 1 105 ? -16.114 -44.914 -48.954 1.00 41.06 105 SER A N 1
ATOM 814 C CA . SER A 1 105 ? -16.843 -43.639 -48.934 1.00 41.06 105 SER A CA 1
ATOM 815 C C . SER A 1 105 ? -17.684 -43.470 -47.655 1.00 41.06 105 SER A C 1
ATOM 817 O O . SER A 1 105 ? -18.160 -44.466 -47.104 1.00 41.06 10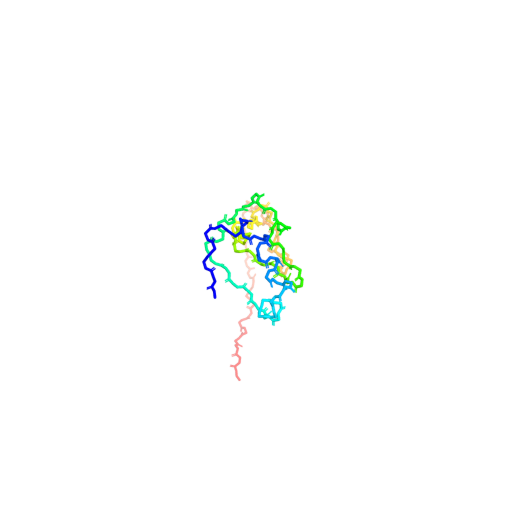5 SER A O 1
ATOM 819 N N . PRO A 1 106 ? -17.921 -42.227 -47.191 1.00 48.53 106 PRO A N 1
ATOM 820 C CA . PRO A 1 106 ? -18.671 -41.953 -45.972 1.00 48.53 106 PRO A CA 1
ATOM 821 C C . PRO A 1 106 ? -20.182 -41.764 -46.215 1.00 48.53 106 PRO A C 1
ATOM 823 O O . PRO A 1 106 ? -20.598 -41.213 -47.227 1.00 48.53 106 PRO A O 1
ATOM 826 N N . HIS A 1 107 ? -20.964 -42.185 -45.214 1.00 38.31 107 HIS A N 1
ATOM 827 C CA . HIS A 1 107 ? -22.284 -41.694 -44.778 1.00 38.31 107 HIS A CA 1
ATOM 828 C C . HIS A 1 107 ? -23.288 -41.147 -45.817 1.00 38.31 107 HIS A C 1
ATOM 830 O O . HIS A 1 107 ? -23.163 -40.007 -46.260 1.00 38.31 107 HIS A O 1
ATOM 836 N N . LYS A 1 108 ? -24.426 -41.844 -45.977 1.00 37.91 108 LYS A N 1
ATOM 837 C CA . LYS A 1 108 ? -25.708 -41.485 -45.330 1.00 37.91 108 LYS A CA 1
ATOM 838 C C . LYS A 1 108 ? -26.718 -42.630 -45.420 1.00 37.91 108 LYS A C 1
ATOM 840 O O . LYS A 1 108 ? -26.736 -43.301 -46.471 1.00 37.91 108 LYS A O 1
#

Radius of gyration: 33.3 Å; chains: 1; bounding box: 46×65×76 Å

Sequence (108 aa):
MGNVRSLANKMDELTALARSQAEFRECSIMCFTESWLHKDIPDNNVSVDGFQTVRGDRDCIESVNTPTPSDEATPPQWLPDWRRHPSPTHDGLHSCSGEKPAEASPHK

pLDDT: mean 72.34, std 21.14, range [29.06, 94.31]

Organism: NCBI:txid143900

Secondary structure (DSSP, 8-state):
-EE-SSSGGGHHHHHHHHHH-HHHHS-S---EES----TTS-GGGG--TT-----TTT-------PPP--S-----TTS-GGGTSPPP-----------PPP------

Foldseek 3Di:
DDEDLALLVCQVVLQVCCVPPCCSVVDPDDDYPNNPDEDPDDVVSVDHPPDDDDDPNPPPPPPDDPPPPPPDPQPDPPDDPVVRDDDDPDPDDDDDDDDDDDDDDDDD